Protein AF-A0A4Y9F3Q8-F1 (afdb_monomer_lite)

Organism: NCBI:txid85336

Radius of gyration: 23.4 Å; chains: 1; bounding box: 66×45×32 Å

pLDDT: mean 75.96, std 18.74, range [39.0, 98.0]

Foldseek 3Di:
DDDDDDDDDPVVVVVVVPDPPPPPPPDPPPPVPPPPLPPVLVVLLVLLVPADDDDDDDDDDDDPVVVVVLVVVCVVVVHDSVVVCSVPVSSVCCVVCVVVDDRDRDD

Sequence (107 aa):
MVRKRITRSAEDFIEAAEKPVTLHAEGTDTTSPHTTESAETKERVKARAKASIKRGIYTIQATESQKALLDYAAEELDISKAKLLERYLFTALEEEFGSSVPITNTK

Structure (mmCIF, N/CA/C/O backbone):
data_AF-A0A4Y9F3Q8-F1
#
_entry.id   AF-A0A4Y9F3Q8-F1
#
loop_
_atom_site.group_PDB
_atom_site.id
_atom_site.type_symbol
_atom_site.label_atom_id
_atom_site.label_alt_id
_atom_site.label_comp_id
_atom_site.label_asym_id
_atom_site.label_entity_id
_atom_site.label_seq_id
_atom_site.pdbx_PDB_ins_code
_atom_site.Cartn_x
_atom_site.Cartn_y
_atom_site.Cartn_z
_atom_site.occupancy
_atom_site.B_iso_or_equiv
_atom_site.auth_seq_id
_atom_site.auth_comp_id
_atom_site.auth_asym_id
_atom_site.auth_atom_id
_atom_site.pdbx_PDB_model_num
ATOM 1 N N . MET A 1 1 ? -49.867 4.018 -10.704 1.00 50.56 1 MET A N 1
ATOM 2 C CA . MET A 1 1 ? -49.634 2.707 -11.352 1.00 50.56 1 MET A CA 1
ATOM 3 C C . MET A 1 1 ? -48.897 1.811 -10.357 1.00 50.56 1 MET A C 1
ATOM 5 O O . MET A 1 1 ? -47.727 2.048 -10.092 1.00 50.56 1 MET A O 1
ATOM 9 N N . VAL A 1 2 ? -49.601 0.882 -9.701 1.00 47.91 2 VAL A N 1
ATOM 10 C CA . VAL A 1 2 ? -49.054 0.039 -8.616 1.00 47.91 2 VAL A CA 1
ATOM 11 C C . VAL A 1 2 ? -48.427 -1.217 -9.230 1.00 47.91 2 VAL A C 1
ATOM 13 O O . VAL A 1 2 ? -49.112 -1.959 -9.929 1.00 47.91 2 VAL A O 1
ATOM 16 N N . ARG A 1 3 ? -47.128 -1.459 -9.006 1.00 55.47 3 ARG A N 1
ATOM 17 C CA . ARG A 1 3 ? -46.453 -2.685 -9.468 1.00 55.47 3 ARG A CA 1
ATOM 18 C C . ARG A 1 3 ? -46.834 -3.851 -8.547 1.00 55.47 3 ARG A C 1
ATOM 20 O O . ARG A 1 3 ? -46.489 -3.842 -7.368 1.00 55.47 3 ARG A O 1
ATOM 27 N N . LYS A 1 4 ? -47.549 -4.843 -9.087 1.00 51.47 4 LYS A N 1
ATOM 28 C CA . LYS A 1 4 ? -47.820 -6.127 -8.419 1.00 51.47 4 LYS A CA 1
ATOM 29 C C . LYS A 1 4 ? -46.492 -6.853 -8.173 1.00 51.47 4 LYS A C 1
ATOM 31 O O . LYS A 1 4 ? -45.749 -7.105 -9.117 1.00 51.47 4 LYS A O 1
ATOM 36 N N . ARG A 1 5 ? -46.200 -7.185 -6.912 1.00 59.59 5 ARG A N 1
ATOM 37 C CA . ARG A 1 5 ? -45.133 -8.131 -6.557 1.00 59.59 5 ARG A CA 1
ATOM 38 C C . ARG A 1 5 ? -45.586 -9.531 -6.963 1.00 59.59 5 ARG A C 1
ATOM 40 O O . ARG A 1 5 ? -46.636 -9.983 -6.522 1.00 59.59 5 ARG A O 1
ATOM 47 N N . ILE A 1 6 ? -44.801 -10.183 -7.811 1.00 63.25 6 ILE A N 1
ATOM 48 C CA . ILE A 1 6 ? -44.948 -11.602 -8.129 1.00 63.25 6 ILE A CA 1
ATOM 49 C C . ILE A 1 6 ? -44.290 -12.360 -6.976 1.00 63.25 6 ILE A C 1
ATOM 51 O O . ILE A 1 6 ? -43.078 -12.268 -6.791 1.00 63.25 6 ILE A O 1
ATOM 55 N N . THR A 1 7 ? -45.081 -13.050 -6.163 1.00 61.94 7 THR A N 1
ATOM 56 C CA . THR A 1 7 ? -44.571 -14.012 -5.183 1.00 61.94 7 THR A CA 1
ATOM 57 C C . THR A 1 7 ? -44.356 -15.328 -5.920 1.00 61.94 7 THR A C 1
ATOM 59 O O . THR A 1 7 ? -45.331 -15.961 -6.315 1.00 61.94 7 THR A O 1
ATOM 62 N N . ARG A 1 8 ? -43.097 -15.709 -6.161 1.00 61.34 8 ARG A N 1
ATOM 63 C CA . ARG A 1 8 ? -42.768 -17.070 -6.616 1.00 61.34 8 ARG A CA 1
ATOM 64 C C . ARG A 1 8 ? -43.152 -18.044 -5.500 1.00 61.34 8 ARG A C 1
ATOM 66 O O . ARG A 1 8 ? -42.879 -17.735 -4.335 1.00 61.34 8 ARG A O 1
ATOM 73 N N . SER A 1 9 ? -43.861 -19.123 -5.828 1.00 66.94 9 SER A N 1
ATOM 74 C CA . SER A 1 9 ? -44.333 -20.080 -4.821 1.00 66.94 9 SER A CA 1
ATOM 75 C C . SER A 1 9 ? -43.184 -20.984 -4.371 1.00 66.94 9 SER A C 1
ATOM 77 O O . SER A 1 9 ? -42.136 -21.057 -5.013 1.00 66.94 9 SER A O 1
ATOM 79 N N . ALA A 1 10 ? -43.358 -21.648 -3.229 1.00 59.69 10 ALA A N 1
ATOM 80 C CA . ALA A 1 10 ? -42.359 -22.572 -2.702 1.00 59.69 10 ALA A CA 1
ATOM 81 C C . ALA A 1 10 ? -42.127 -23.779 -3.632 1.00 59.69 10 ALA A C 1
ATOM 83 O O . ALA A 1 10 ? -41.051 -24.370 -3.590 1.00 59.69 10 ALA A O 1
ATOM 84 N N . GLU A 1 11 ? -43.092 -24.112 -4.496 1.00 57.97 11 GLU A N 1
ATOM 85 C CA . GLU A 1 11 ? -42.950 -25.198 -5.471 1.00 57.97 11 GLU A CA 1
ATOM 86 C C . GLU A 1 11 ? -41.897 -24.883 -6.547 1.00 57.97 11 GLU A C 1
ATOM 88 O O . GLU A 1 11 ? -41.109 -25.763 -6.889 1.00 57.97 11 GLU A O 1
ATOM 93 N N . ASP A 1 12 ? -41.781 -23.618 -6.977 1.00 60.44 12 ASP A N 1
ATOM 94 C CA . ASP A 1 12 ? -40.774 -23.187 -7.965 1.00 60.44 12 ASP A CA 1
ATOM 95 C C . ASP A 1 12 ? -39.326 -23.401 -7.468 1.00 60.44 12 ASP A C 1
ATOM 97 O O . ASP A 1 12 ? -38.395 -23.540 -8.264 1.00 60.44 12 ASP A O 1
ATOM 101 N N . PHE A 1 13 ? -39.109 -23.415 -6.146 1.00 58.31 13 PHE A N 1
ATOM 102 C CA . PHE A 1 13 ? -37.789 -23.659 -5.551 1.00 58.31 13 PHE A CA 1
ATOM 103 C C . PHE A 1 13 ? -37.399 -25.138 -5.551 1.00 58.31 13 PHE A C 1
ATOM 105 O O . PHE A 1 13 ? -36.213 -25.449 -5.658 1.00 58.31 13 PHE A O 1
ATOM 112 N N . ILE A 1 14 ? -38.374 -26.040 -5.428 1.00 61.25 14 ILE A N 1
ATOM 113 C CA . ILE A 1 14 ? -38.122 -27.483 -5.353 1.00 61.25 14 ILE A CA 1
ATOM 114 C C . ILE A 1 14 ? -37.785 -28.017 -6.751 1.00 61.25 14 ILE A C 1
ATOM 116 O O . ILE A 1 14 ? -36.810 -28.747 -6.908 1.00 61.25 14 ILE A O 1
ATOM 120 N N . GLU A 1 15 ? -38.492 -27.557 -7.787 1.00 64.25 15 GLU A N 1
ATOM 121 C CA . GLU A 1 15 ? -38.242 -27.976 -9.176 1.00 64.25 15 GLU A CA 1
ATOM 122 C C . GLU A 1 15 ? -36.870 -27.504 -9.706 1.00 64.25 15 GLU A C 1
ATOM 124 O O . GLU A 1 15 ? -36.238 -28.165 -10.534 1.00 64.25 15 GLU A O 1
ATOM 129 N N . ALA A 1 16 ? -36.348 -26.384 -9.193 1.00 59.31 16 ALA A N 1
ATOM 130 C CA . ALA A 1 16 ? -35.006 -25.907 -9.529 1.00 59.31 16 ALA A CA 1
ATOM 131 C C . ALA A 1 16 ? -33.880 -26.779 -8.939 1.00 59.31 16 ALA A C 1
ATOM 133 O O . ALA A 1 16 ? -32.772 -26.770 -9.478 1.00 59.31 16 ALA A O 1
ATOM 134 N N . ALA A 1 17 ? -34.146 -27.529 -7.863 1.00 59.22 17 ALA A N 1
ATOM 135 C CA . ALA A 1 17 ? -33.152 -28.369 -7.193 1.00 59.22 17 ALA A CA 1
ATOM 136 C C . ALA A 1 17 ? -32.961 -29.745 -7.861 1.00 59.22 17 ALA A C 1
ATOM 138 O O . ALA A 1 17 ? -31.940 -30.391 -7.637 1.00 59.22 17 ALA A O 1
ATOM 139 N N . GLU A 1 18 ? -33.907 -30.185 -8.697 1.00 58.50 18 GLU A N 1
ATOM 140 C CA . GLU A 1 18 ? -33.865 -31.504 -9.351 1.00 58.50 18 GLU A CA 1
ATOM 141 C C . GLU A 1 18 ? -33.226 -31.485 -10.749 1.00 58.50 18 GLU A C 1
ATOM 143 O O . GLU A 1 18 ? -32.995 -32.540 -11.343 1.00 58.50 18 GLU A O 1
ATOM 148 N N . LYS A 1 19 ? -32.891 -30.307 -11.294 1.00 65.06 19 LYS A N 1
ATOM 149 C CA . LYS A 1 19 ? -32.169 -30.235 -12.570 1.00 65.06 19 LYS A CA 1
ATOM 150 C C . LYS A 1 19 ? -30.696 -30.595 -12.360 1.00 65.06 19 LYS A C 1
ATOM 152 O O . LYS A 1 19 ? -30.010 -29.887 -11.621 1.00 65.06 19 LYS A O 1
ATOM 157 N N . PRO A 1 20 ? -30.164 -31.631 -13.038 1.00 50.12 20 PRO A N 1
ATOM 158 C CA . PRO A 1 20 ? -28.736 -31.894 -13.009 1.00 50.12 20 PRO A CA 1
ATOM 159 C C . PRO A 1 20 ? -28.017 -30.708 -13.653 1.00 50.12 20 PRO A C 1
ATOM 161 O O . PRO A 1 20 ? -28.164 -30.437 -14.846 1.00 50.12 20 PRO A O 1
ATOM 164 N N . VAL A 1 21 ? -27.255 -29.978 -12.841 1.00 54.41 21 VAL A N 1
ATOM 165 C CA . VAL A 1 21 ? -26.324 -28.957 -13.311 1.00 54.41 21 VAL A CA 1
ATOM 166 C C . VAL A 1 21 ? -25.288 -29.674 -14.167 1.00 54.41 21 VAL A C 1
ATOM 168 O O . VAL A 1 21 ? -24.425 -30.387 -13.659 1.00 54.41 21 VAL A O 1
ATOM 171 N N . THR A 1 22 ? -25.376 -29.505 -15.483 1.00 47.94 22 THR A N 1
ATOM 172 C CA . THR A 1 22 ? -24.272 -29.811 -16.388 1.00 47.94 22 THR A CA 1
ATOM 173 C C . THR A 1 22 ? -23.156 -28.822 -16.078 1.00 47.94 22 THR A C 1
ATOM 175 O O . THR A 1 22 ? -23.126 -27.708 -16.600 1.00 47.94 22 THR A O 1
ATOM 178 N N . LEU A 1 23 ? -22.277 -29.216 -15.158 1.00 50.00 23 LEU A N 1
ATOM 179 C CA . LEU A 1 23 ? -21.015 -28.547 -14.895 1.00 50.00 23 LEU A CA 1
ATOM 180 C C . LEU A 1 23 ? -20.173 -28.662 -16.167 1.00 50.00 23 LEU A C 1
ATOM 182 O O . LEU A 1 23 ? -19.512 -29.672 -16.403 1.00 50.00 23 LEU A O 1
ATOM 186 N N . HIS A 1 24 ? -20.202 -27.627 -17.003 1.00 45.81 24 HIS A N 1
ATOM 187 C CA . HIS A 1 24 ? -19.073 -27.365 -17.877 1.00 45.81 24 HIS A CA 1
ATOM 188 C C . HIS A 1 24 ? -17.903 -27.006 -16.965 1.00 45.81 24 HIS A C 1
ATOM 190 O O . HIS A 1 24 ? -17.799 -25.889 -16.463 1.00 45.81 24 HIS A O 1
ATOM 196 N N . ALA A 1 25 ? -17.078 -28.013 -16.691 1.00 49.78 25 ALA A N 1
ATOM 197 C CA . ALA A 1 25 ? -15.773 -27.868 -16.082 1.00 49.78 25 ALA A CA 1
ATOM 198 C C . ALA A 1 25 ? -14.853 -27.123 -17.060 1.00 49.78 25 ALA A C 1
ATOM 200 O O . ALA A 1 25 ? -14.026 -27.719 -17.742 1.00 49.78 25 ALA A O 1
ATOM 201 N N . GLU A 1 26 ? -15.020 -25.808 -17.142 1.00 42.72 26 GLU A N 1
ATOM 202 C CA . GLU A 1 26 ? -13.933 -24.911 -17.508 1.00 42.72 26 GLU A CA 1
ATOM 203 C C . GLU A 1 26 ? -13.148 -24.695 -16.214 1.00 42.72 26 GLU A C 1
ATOM 205 O O . GLU A 1 26 ? -13.527 -23.909 -15.344 1.00 42.72 26 GLU A O 1
ATOM 210 N N . GLY A 1 27 ? -12.108 -25.508 -16.038 1.00 46.31 27 GLY A N 1
ATOM 211 C CA . GLY A 1 27 ? -11.166 -25.357 -14.946 1.00 46.31 27 GLY A CA 1
ATOM 212 C C . GLY A 1 27 ? -10.428 -24.035 -15.093 1.00 46.31 27 GLY A C 1
ATOM 213 O O . GLY A 1 27 ? -9.394 -23.964 -15.747 1.00 46.31 27 GLY A O 1
ATOM 214 N N . THR A 1 28 ? -10.924 -22.990 -14.443 1.00 44.38 28 THR A N 1
ATOM 215 C CA . THR A 1 28 ? -10.032 -21.987 -13.877 1.00 44.38 28 THR A CA 1
ATOM 216 C C . THR A 1 28 ? -9.720 -22.452 -12.470 1.00 44.38 28 THR A C 1
ATOM 218 O O . THR A 1 28 ? -10.371 -22.054 -11.502 1.00 44.38 28 THR A O 1
ATOM 221 N N . ASP A 1 29 ? -8.711 -23.316 -12.376 1.00 40.81 29 ASP A N 1
ATOM 222 C CA . ASP A 1 29 ? -7.844 -23.371 -11.210 1.00 40.81 29 ASP A CA 1
ATOM 223 C C . ASP A 1 29 ? -7.266 -21.962 -11.010 1.00 40.81 29 ASP A C 1
ATOM 225 O O . ASP A 1 29 ? -6.115 -21.676 -11.339 1.00 40.81 29 ASP A O 1
ATOM 229 N N . THR A 1 30 ? -8.046 -21.047 -10.431 1.00 43.31 30 THR A N 1
ATOM 230 C CA . THR A 1 30 ? -7.486 -19.962 -9.631 1.00 43.31 30 THR A CA 1
ATOM 231 C C . THR A 1 30 ? -6.961 -20.610 -8.364 1.00 43.31 30 THR A C 1
ATOM 233 O O . THR A 1 30 ? -7.516 -20.484 -7.273 1.00 43.31 30 THR A O 1
ATOM 236 N N . THR A 1 31 ? -5.874 -21.356 -8.555 1.00 39.00 31 THR A N 1
ATOM 237 C CA . THR A 1 31 ? -4.838 -21.548 -7.564 1.00 39.00 31 THR A CA 1
ATOM 238 C C . THR A 1 31 ? -4.520 -20.142 -7.099 1.00 39.00 31 THR A C 1
ATOM 240 O O . THR A 1 31 ? -3.833 -19.408 -7.798 1.00 39.00 31 THR A O 1
ATOM 243 N N . SER A 1 32 ? -5.104 -19.726 -5.977 1.00 45.94 32 SER A N 1
ATOM 244 C CA . SER A 1 32 ? -4.548 -18.642 -5.185 1.00 45.94 32 SER A CA 1
ATOM 245 C C . SER A 1 32 ? -3.119 -19.086 -4.919 1.00 45.94 32 SER A C 1
ATOM 247 O O . SER A 1 32 ? -2.934 -20.013 -4.121 1.00 45.94 32 SER A O 1
ATOM 249 N N . PRO A 1 33 ? -2.099 -18.527 -5.593 1.00 45.56 33 PRO A N 1
ATOM 250 C CA . PRO A 1 33 ? -0.762 -18.830 -5.174 1.00 45.56 33 PRO A CA 1
ATOM 251 C C . PRO A 1 33 ? -0.697 -18.180 -3.799 1.00 45.56 33 PRO A C 1
ATOM 253 O O . PRO A 1 33 ? -1.003 -16.999 -3.625 1.00 45.56 33 PRO A O 1
ATOM 256 N N . HIS A 1 34 ? -0.314 -18.942 -2.785 1.00 42.12 34 HIS A N 1
ATOM 257 C CA . HIS A 1 34 ? 0.487 -18.320 -1.752 1.00 42.12 34 HIS A CA 1
ATOM 258 C C . HIS A 1 34 ? 1.717 -17.811 -2.498 1.00 42.12 34 HIS A C 1
ATOM 260 O O . HIS A 1 34 ? 2.661 -18.563 -2.734 1.00 42.12 34 HIS A O 1
ATOM 266 N N . THR A 1 35 ? 1.617 -16.584 -3.007 1.00 46.41 35 THR A N 1
ATOM 267 C CA . THR A 1 35 ? 2.655 -15.949 -3.785 1.00 46.41 35 THR A CA 1
ATOM 268 C C . THR A 1 35 ? 3.844 -15.869 -2.856 1.00 46.41 35 THR A C 1
ATOM 270 O O . THR A 1 35 ? 3.882 -15.089 -1.903 1.00 46.41 35 THR A O 1
ATOM 273 N N . THR A 1 36 ? 4.809 -16.748 -3.083 1.00 53.19 36 THR A N 1
ATOM 274 C CA . THR A 1 36 ? 6.160 -16.568 -2.592 1.00 53.19 36 THR A CA 1
ATOM 275 C C . THR A 1 36 ? 6.661 -15.306 -3.268 1.00 53.19 36 THR A C 1
ATOM 277 O O . THR A 1 36 ? 7.179 -15.374 -4.380 1.00 53.19 36 THR A O 1
ATOM 280 N N . GLU A 1 37 ? 6.397 -14.159 -2.636 1.00 60.22 37 GLU A N 1
ATOM 281 C CA . GLU A 1 37 ? 6.835 -12.840 -3.081 1.00 60.22 37 GLU A CA 1
ATOM 282 C C . GLU A 1 37 ? 8.314 -12.963 -3.464 1.00 60.22 37 GLU A C 1
ATOM 284 O O . GLU A 1 37 ? 9.166 -13.178 -2.587 1.00 60.22 37 GLU A O 1
ATOM 289 N N . SER A 1 38 ? 8.617 -12.890 -4.764 1.00 75.62 38 SER A N 1
ATOM 290 C CA . SER A 1 38 ? 9.998 -12.995 -5.225 1.00 75.62 38 SER A CA 1
ATOM 291 C C . SER A 1 38 ? 10.810 -11.882 -4.563 1.00 75.62 38 SER A C 1
ATOM 293 O O . SER A 1 38 ? 10.334 -10.752 -4.399 1.00 75.62 38 SER A O 1
ATOM 295 N N . ALA A 1 39 ? 12.043 -12.189 -4.153 1.00 80.00 39 ALA A N 1
ATOM 296 C CA . ALA A 1 39 ? 12.944 -11.187 -3.585 1.00 80.00 39 ALA A CA 1
ATOM 297 C C . ALA A 1 39 ? 13.082 -9.974 -4.527 1.00 80.00 39 ALA A C 1
ATOM 299 O O . ALA A 1 39 ? 13.093 -8.831 -4.068 1.00 80.00 39 ALA A O 1
ATOM 300 N N . GLU A 1 40 ? 13.048 -10.224 -5.838 1.00 85.06 40 GLU A N 1
ATOM 301 C CA . GLU A 1 40 ? 13.073 -9.207 -6.889 1.00 85.06 40 GLU A CA 1
ATOM 302 C C . GLU A 1 40 ? 11.861 -8.263 -6.820 1.00 85.06 40 GLU A C 1
ATOM 304 O O . GLU A 1 40 ? 12.025 -7.043 -6.892 1.00 85.06 40 GLU A O 1
ATOM 309 N N . THR A 1 41 ? 10.651 -8.789 -6.602 1.00 86.69 41 THR A N 1
ATOM 310 C CA . THR A 1 41 ? 9.427 -7.98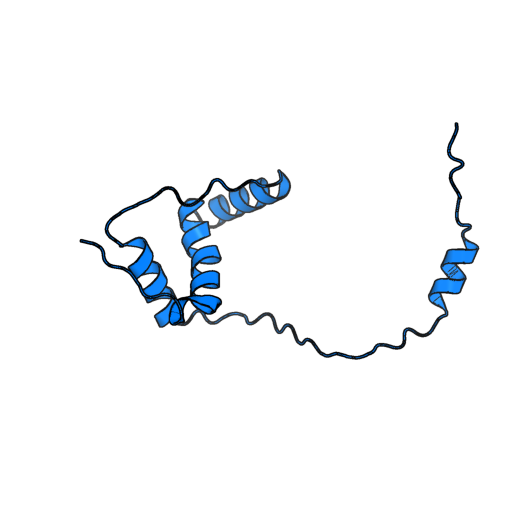3 -6.449 1.00 86.69 41 THR A CA 1
ATOM 311 C C . THR A 1 41 ? 9.565 -7.020 -5.271 1.00 86.69 41 THR A C 1
ATOM 313 O O . THR A 1 41 ? 9.343 -5.815 -5.405 1.00 86.69 41 THR A O 1
ATOM 316 N N . LYS A 1 42 ? 10.014 -7.525 -4.116 1.00 86.88 42 LYS A N 1
ATOM 317 C CA . LYS A 1 42 ? 10.210 -6.714 -2.901 1.00 86.88 42 LYS A CA 1
ATOM 318 C C . LYS A 1 42 ? 11.236 -5.606 -3.099 1.00 86.88 42 LYS A C 1
ATOM 320 O O . LYS A 1 42 ? 11.062 -4.497 -2.586 1.00 86.88 42 LYS A O 1
ATOM 325 N N . GLU A 1 43 ? 12.326 -5.898 -3.798 1.00 88.69 43 GLU A N 1
ATOM 326 C CA . GLU A 1 43 ? 13.364 -4.914 -4.102 1.00 88.69 43 GLU A CA 1
ATOM 327 C C . GLU A 1 43 ? 12.851 -3.821 -5.036 1.00 88.69 43 GLU A C 1
ATOM 329 O O . GLU A 1 43 ? 13.100 -2.635 -4.795 1.00 88.69 43 GLU A O 1
ATOM 334 N N . ARG A 1 44 ? 12.068 -4.196 -6.049 1.00 89.31 44 ARG A N 1
ATOM 335 C CA . ARG A 1 44 ? 11.479 -3.255 -7.004 1.00 89.31 44 ARG A CA 1
ATOM 336 C C . ARG A 1 44 ? 10.422 -2.354 -6.370 1.00 89.31 44 ARG A C 1
ATOM 338 O O . ARG A 1 44 ? 10.467 -1.143 -6.593 1.00 89.31 44 ARG A O 1
ATOM 345 N N . VAL A 1 45 ? 9.560 -2.886 -5.500 1.00 88.94 45 VAL A N 1
ATOM 346 C CA . VAL A 1 45 ? 8.610 -2.075 -4.710 1.00 88.94 45 VAL A CA 1
ATOM 347 C C . VAL A 1 45 ? 9.361 -1.036 -3.869 1.00 88.94 45 VAL A C 1
ATOM 349 O O . VAL A 1 45 ? 9.059 0.158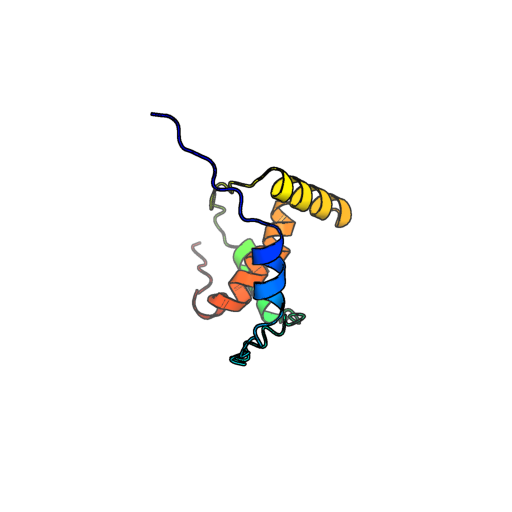 -3.936 1.00 88.94 45 VAL A O 1
ATOM 352 N N . LYS A 1 46 ? 10.423 -1.449 -3.159 1.00 87.88 46 LYS A N 1
ATOM 353 C CA . LYS A 1 46 ? 11.275 -0.525 -2.385 1.00 87.88 46 LYS A CA 1
ATOM 354 C C . LYS A 1 46 ? 11.963 0.516 -3.269 1.00 87.88 46 LYS A C 1
ATOM 356 O O . LYS A 1 46 ? 12.112 1.665 -2.853 1.00 87.88 46 LYS A O 1
ATOM 361 N N . ALA A 1 47 ? 12.410 0.133 -4.463 1.00 88.06 47 ALA A N 1
ATOM 362 C CA . ALA A 1 47 ? 13.030 1.052 -5.409 1.00 88.06 47 ALA A CA 1
ATOM 363 C C . ALA A 1 47 ? 12.031 2.111 -5.906 1.00 88.06 47 ALA A C 1
ATOM 365 O O . ALA A 1 47 ? 12.385 3.290 -5.956 1.00 88.06 47 ALA A O 1
ATOM 366 N N . ARG A 1 48 ? 10.771 1.736 -6.173 1.00 87.38 48 ARG A N 1
ATOM 367 C CA . ARG A 1 48 ? 9.706 2.698 -6.512 1.00 87.38 48 ARG A CA 1
ATOM 368 C C . ARG A 1 48 ? 9.362 3.625 -5.351 1.00 87.38 48 ARG A C 1
ATOM 370 O O . ARG A 1 48 ? 9.239 4.827 -5.565 1.00 87.38 48 ARG A O 1
ATOM 377 N N . ALA A 1 49 ? 9.272 3.104 -4.128 1.00 85.38 49 ALA A N 1
ATOM 378 C CA . ALA A 1 49 ? 8.998 3.916 -2.938 1.00 85.38 49 ALA A CA 1
ATOM 379 C C . ALA A 1 49 ? 10.097 4.964 -2.655 1.00 85.38 49 ALA A C 1
ATOM 381 O O . ALA A 1 49 ? 9.822 6.016 -2.073 1.00 85.38 49 ALA A O 1
ATOM 382 N N . LYS A 1 50 ? 11.339 4.692 -3.081 1.00 84.38 50 LYS A N 1
ATOM 383 C CA . LYS A 1 50 ? 12.494 5.597 -2.959 1.00 84.38 50 LYS A CA 1
ATOM 384 C C . LYS A 1 50 ? 12.664 6.566 -4.135 1.00 84.38 50 LYS A C 1
ATOM 386 O O . LYS A 1 50 ? 13.586 7.380 -4.089 1.00 84.38 50 LYS A O 1
ATOM 391 N N . ALA A 1 51 ? 11.831 6.486 -5.174 1.00 77.25 51 ALA A N 1
ATOM 392 C CA . ALA A 1 51 ? 11.913 7.407 -6.302 1.00 77.25 51 ALA A CA 1
ATOM 393 C C . ALA A 1 51 ? 11.728 8.866 -5.832 1.00 77.25 51 ALA A C 1
ATOM 395 O O . ALA A 1 51 ? 10.982 9.157 -4.896 1.00 77.25 51 ALA A O 1
ATOM 396 N N . SER A 1 52 ? 12.455 9.780 -6.471 1.00 61.72 52 SER A N 1
ATOM 397 C CA . SER A 1 52 ? 12.772 11.133 -5.982 1.00 61.72 52 SER A CA 1
ATOM 398 C C . SER A 1 52 ? 11.572 12.044 -5.690 1.00 61.72 52 SER A C 1
ATOM 400 O O . SER A 1 52 ? 11.672 12.907 -4.818 1.00 61.72 52 SER A O 1
ATOM 402 N N . ILE A 1 53 ? 10.436 11.881 -6.380 1.00 78.12 53 ILE A N 1
ATOM 403 C CA . ILE A 1 53 ? 9.301 12.812 -6.286 1.00 78.12 53 ILE A CA 1
ATOM 404 C C . ILE A 1 53 ? 8.046 12.081 -5.807 1.00 78.12 53 ILE A C 1
ATOM 406 O O . ILE A 1 53 ? 7.409 11.342 -6.558 1.00 78.12 53 ILE A O 1
ATOM 410 N N . LYS A 1 54 ? 7.635 12.357 -4.564 1.00 79.75 54 LYS A N 1
ATOM 411 C CA . LYS A 1 54 ? 6.336 11.916 -4.037 1.00 79.75 54 LYS A CA 1
ATOM 412 C C . LYS A 1 54 ? 5.217 12.717 -4.704 1.00 79.75 54 LYS A C 1
ATOM 414 O O . LYS A 1 54 ? 5.247 13.945 -4.701 1.00 79.75 54 LYS A O 1
ATOM 419 N N . ARG A 1 55 ? 4.212 12.031 -5.246 1.00 79.50 55 ARG A N 1
ATOM 420 C CA . ARG A 1 55 ? 3.000 12.644 -5.811 1.00 79.50 55 ARG A CA 1
ATOM 421 C C . ARG A 1 55 ? 1.764 12.016 -5.178 1.00 79.50 55 ARG A C 1
ATOM 423 O O . ARG A 1 55 ? 1.782 10.838 -4.834 1.00 79.50 55 ARG A O 1
ATOM 430 N N . GLY A 1 56 ? 0.695 12.798 -5.034 1.00 80.06 56 GLY A N 1
ATOM 431 C CA . GLY A 1 56 ? -0.621 12.239 -4.733 1.00 80.06 56 GLY A CA 1
ATOM 432 C C . GLY A 1 56 ? -1.066 11.377 -5.912 1.00 80.06 56 GLY A C 1
ATOM 433 O O . GLY A 1 56 ? -1.127 11.879 -7.030 1.00 80.06 56 GLY A O 1
ATOM 434 N N . ILE A 1 57 ? -1.298 10.086 -5.674 1.00 80.56 57 ILE A N 1
ATOM 435 C CA . ILE A 1 57 ? -1.639 9.127 -6.734 1.00 80.56 57 ILE A CA 1
ATOM 436 C C . ILE A 1 57 ? -3.132 9.219 -7.041 1.00 80.56 57 ILE A C 1
ATOM 438 O O . ILE A 1 57 ? -3.523 9.527 -8.161 1.00 80.56 57 ILE A O 1
ATOM 442 N N . TYR A 1 58 ? -3.963 8.956 -6.030 1.00 82.19 58 TYR A N 1
ATOM 443 C CA . TYR A 1 58 ? -5.412 8.905 -6.166 1.00 82.19 58 TYR A CA 1
ATOM 444 C C . TYR A 1 58 ? -6.091 8.919 -4.790 1.00 82.19 58 TYR A C 1
ATOM 446 O O . TYR A 1 58 ? -5.517 8.438 -3.809 1.00 82.19 58 TYR A O 1
ATOM 454 N N . THR A 1 59 ? -7.321 9.431 -4.717 1.00 86.69 59 THR A N 1
ATOM 455 C CA . THR A 1 59 ? -8.159 9.341 -3.512 1.00 86.69 59 THR A CA 1
ATOM 456 C C . THR A 1 59 ? -8.990 8.066 -3.577 1.00 86.69 59 THR A C 1
ATOM 458 O O . THR A 1 59 ? -9.886 7.955 -4.407 1.00 86.69 59 THR A O 1
ATOM 461 N N . ILE A 1 60 ? -8.715 7.103 -2.697 1.00 85.00 60 ILE A N 1
ATOM 462 C CA . ILE A 1 60 ? -9.459 5.838 -2.651 1.00 85.00 60 ILE A CA 1
ATOM 463 C C . ILE A 1 60 ? -10.838 6.082 -2.027 1.00 85.00 60 ILE A C 1
ATOM 465 O O . ILE A 1 60 ? -10.935 6.471 -0.863 1.00 85.00 60 ILE A O 1
ATOM 469 N N . GLN A 1 61 ? -11.903 5.830 -2.792 1.00 89.88 61 GLN A N 1
ATOM 470 C CA . GLN A 1 61 ? -13.255 5.703 -2.251 1.00 89.88 61 GLN A CA 1
ATOM 471 C C . GLN A 1 61 ? -13.471 4.262 -1.789 1.00 89.88 61 GLN A C 1
ATOM 473 O O . GLN A 1 61 ? -13.194 3.322 -2.530 1.00 89.88 61 GLN A O 1
ATOM 478 N N . ALA A 1 62 ? -13.954 4.094 -0.563 1.00 89.56 62 ALA A N 1
ATOM 479 C CA . ALA A 1 62 ? -14.175 2.791 0.043 1.00 89.56 62 ALA A CA 1
ATOM 480 C C . ALA A 1 62 ? -15.516 2.771 0.776 1.00 89.56 62 ALA A C 1
ATOM 482 O O . ALA A 1 62 ? -15.967 3.789 1.305 1.00 89.56 62 ALA A O 1
ATOM 483 N N . THR A 1 63 ? -16.137 1.597 0.821 1.00 97.31 63 THR A N 1
ATOM 484 C CA . THR A 1 63 ? -17.285 1.342 1.699 1.00 97.31 63 THR A CA 1
ATOM 485 C C . THR A 1 63 ? -16.849 1.331 3.167 1.00 97.31 63 THR A C 1
ATOM 487 O O . THR A 1 63 ? -15.669 1.145 3.477 1.00 97.31 63 THR A O 1
ATOM 490 N N . GLU A 1 64 ? -17.799 1.474 4.093 1.00 97.12 64 GLU A N 1
ATOM 491 C CA . GLU A 1 64 ? -17.513 1.394 5.534 1.00 97.12 64 GLU A CA 1
ATOM 492 C C . GLU A 1 64 ?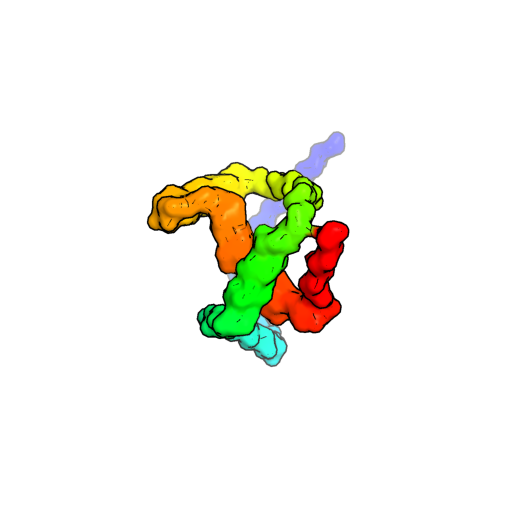 -16.863 0.061 5.923 1.00 97.12 64 GLU A C 1
ATOM 494 O O . GLU A 1 64 ? -15.902 0.043 6.688 1.00 97.12 64 GLU A O 1
ATOM 499 N N . SER A 1 65 ? -17.323 -1.046 5.330 1.00 97.50 65 SER A N 1
ATOM 500 C CA . SER A 1 65 ? -16.757 -2.379 5.564 1.00 97.50 65 SER A CA 1
ATOM 501 C C . SER A 1 65 ? -15.296 -2.478 5.107 1.00 97.50 65 SER A C 1
ATOM 503 O O . SER A 1 65 ? -14.451 -2.976 5.848 1.00 97.50 65 SER A O 1
ATOM 505 N N . GLN A 1 66 ? -14.962 -1.937 3.931 1.00 95.38 66 GLN A N 1
ATOM 506 C CA . GLN A 1 66 ? -13.579 -1.907 3.438 1.00 95.38 66 GLN A CA 1
ATOM 507 C C . GLN A 1 66 ? -12.679 -1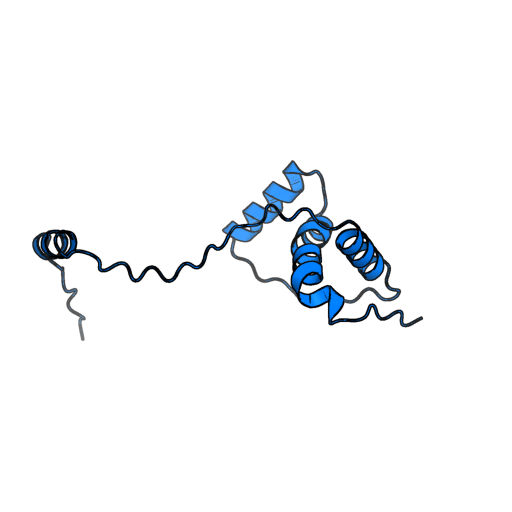.023 4.307 1.00 95.38 66 GLN A C 1
ATOM 509 O O . GLN A 1 66 ? -11.531 -1.382 4.570 1.00 95.38 66 GLN A O 1
ATOM 514 N N . LYS A 1 67 ? -13.196 0.117 4.783 1.00 95.38 67 LYS A N 1
ATOM 515 C CA . LYS A 1 67 ? -12.469 0.973 5.724 1.00 95.38 67 LYS A CA 1
ATOM 516 C C . LYS A 1 67 ? -12.187 0.227 7.031 1.00 95.38 67 LYS A C 1
ATOM 518 O O . LYS A 1 67 ? -11.050 0.258 7.488 1.00 95.38 67 LYS A O 1
ATOM 523 N N . ALA A 1 68 ? -13.184 -0.454 7.595 1.00 97.12 68 ALA A N 1
ATOM 524 C CA . ALA A 1 68 ? -13.030 -1.220 8.831 1.00 97.12 68 ALA A CA 1
ATOM 525 C C . ALA A 1 68 ? -11.985 -2.338 8.690 1.00 97.12 68 ALA A C 1
ATOM 527 O O . ALA A 1 68 ? -11.159 -2.515 9.579 1.00 97.12 68 ALA A O 1
ATOM 528 N N . LEU A 1 69 ? -11.964 -3.037 7.550 1.00 96.56 69 LEU A N 1
ATOM 529 C CA . LEU A 1 69 ? -10.935 -4.036 7.258 1.00 96.56 69 LEU A CA 1
ATOM 530 C C . LEU A 1 69 ? -9.530 -3.418 7.220 1.00 96.56 69 LEU A C 1
ATOM 532 O O . LEU A 1 69 ? -8.597 -3.970 7.798 1.00 96.56 69 LEU A O 1
ATOM 536 N N . LEU A 1 70 ? -9.378 -2.274 6.547 1.00 95.00 70 LEU A N 1
ATOM 537 C CA . LEU A 1 70 ? -8.093 -1.583 6.449 1.00 95.00 70 LEU A CA 1
ATOM 538 C C . LEU A 1 70 ? -7.615 -1.061 7.814 1.00 95.00 70 LEU A C 1
ATOM 540 O O . LEU A 1 70 ? -6.419 -1.099 8.092 1.00 95.00 70 LEU A O 1
ATOM 544 N N . ASP A 1 71 ? -8.538 -0.565 8.642 1.00 95.94 71 ASP A N 1
ATOM 545 C CA . ASP A 1 71 ? -8.260 -0.122 10.011 1.00 95.94 71 ASP A CA 1
ATOM 546 C C . ASP A 1 71 ? -7.777 -1.295 10.869 1.00 95.94 71 ASP A C 1
ATOM 548 O O . ASP A 1 71 ? -6.681 -1.234 11.421 1.00 95.94 71 ASP A O 1
ATOM 552 N N . TYR A 1 72 ? -8.542 -2.389 10.886 1.00 97.75 72 TYR A N 1
ATOM 553 C CA . TYR A 1 72 ? -8.206 -3.592 11.642 1.00 97.75 72 TYR A CA 1
ATOM 554 C C . TYR A 1 72 ? -6.844 -4.165 11.234 1.00 97.75 72 TYR A C 1
ATOM 556 O O . TYR A 1 72 ? -6.003 -4.439 12.083 1.00 97.75 72 TYR A O 1
ATOM 564 N N . ALA A 1 73 ? -6.581 -4.286 9.929 1.00 97.06 73 ALA A N 1
ATOM 565 C CA . ALA A 1 73 ? -5.304 -4.803 9.444 1.00 97.06 73 ALA A CA 1
ATOM 566 C C . ALA A 1 73 ? -4.113 -3.906 9.831 1.00 97.06 73 ALA A C 1
ATOM 568 O O . ALA A 1 73 ? -3.010 -4.408 10.044 1.00 97.06 73 ALA A O 1
ATOM 569 N N . ALA A 1 74 ? -4.313 -2.584 9.893 1.00 95.94 74 ALA A N 1
ATOM 570 C CA . ALA A 1 74 ? -3.272 -1.637 10.293 1.00 95.94 74 ALA A CA 1
ATOM 571 C C . ALA A 1 74 ? -2.938 -1.752 11.782 1.00 95.94 74 ALA A C 1
ATOM 573 O O . ALA A 1 74 ? -1.763 -1.699 12.141 1.00 95.94 74 ALA A O 1
ATOM 574 N N . GLU A 1 75 ? -3.962 -1.938 12.614 1.00 97.31 75 GLU A N 1
ATOM 575 C CA . GLU A 1 75 ? -3.817 -2.158 14.054 1.00 97.31 75 GLU A CA 1
ATOM 576 C C . GLU A 1 75 ? -3.147 -3.504 14.352 1.00 97.31 75 GLU A C 1
ATOM 578 O O . GLU A 1 75 ? -2.159 -3.541 15.079 1.00 97.31 75 GLU A O 1
ATOM 583 N N . GLU A 1 76 ? -3.615 -4.589 13.732 1.00 98.00 76 GLU A N 1
ATOM 584 C CA . GLU A 1 76 ? -3.084 -5.945 13.941 1.00 98.00 76 GLU A CA 1
ATOM 585 C C . GLU A 1 76 ? -1.595 -6.058 13.570 1.00 98.00 76 GLU A C 1
ATOM 587 O O . GLU A 1 76 ? -0.826 -6.766 14.217 1.00 98.00 76 GLU A O 1
ATOM 592 N N . LEU A 1 77 ? -1.171 -5.353 12.518 1.00 95.31 77 LEU A N 1
ATOM 593 C CA . LEU A 1 77 ? 0.203 -5.397 12.014 1.00 95.31 77 LEU A CA 1
ATOM 594 C C . LEU A 1 77 ? 1.105 -4.282 12.567 1.00 95.31 77 LEU A C 1
ATOM 596 O O . LEU A 1 77 ? 2.279 -4.247 12.196 1.00 95.31 77 LEU A O 1
ATOM 600 N N . ASP A 1 78 ? 0.574 -3.374 13.391 1.00 96.56 78 ASP A N 1
ATOM 601 C CA . ASP A 1 78 ? 1.257 -2.172 13.900 1.00 96.56 78 ASP A CA 1
ATOM 602 C C . ASP A 1 78 ? 1.972 -1.362 12.794 1.00 96.56 78 ASP A C 1
ATOM 604 O O . ASP A 1 78 ? 3.140 -0.966 12.885 1.00 96.56 78 ASP A O 1
ATOM 608 N N . ILE A 1 79 ? 1.278 -1.138 11.674 1.00 95.38 79 ILE A N 1
ATOM 609 C CA . ILE A 1 79 ? 1.802 -0.355 10.546 1.00 95.3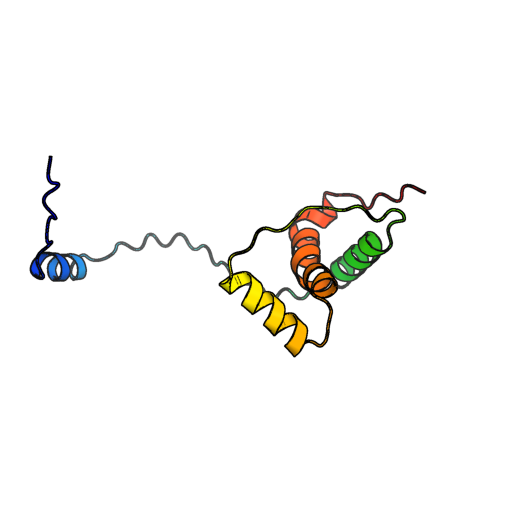8 79 ILE A CA 1
ATOM 610 C C . ILE A 1 79 ? 0.782 0.651 10.034 1.00 95.38 79 ILE A C 1
ATOM 612 O O . ILE A 1 79 ? -0.428 0.472 10.113 1.00 95.38 79 ILE A O 1
ATOM 616 N N . SER A 1 80 ? 1.275 1.727 9.420 1.00 93.69 80 SER A N 1
ATOM 617 C CA . SER A 1 80 ? 0.391 2.702 8.788 1.00 93.69 80 SER A CA 1
ATOM 618 C C . SER A 1 80 ? -0.354 2.097 7.593 1.00 93.69 80 SER A C 1
ATOM 620 O O . SER A 1 80 ? 0.183 1.279 6.845 1.00 93.69 80 SER A O 1
ATOM 622 N N . LYS A 1 81 ? -1.567 2.591 7.330 1.00 90.88 81 LYS A N 1
ATOM 623 C CA . LYS A 1 81 ? -2.361 2.222 6.142 1.00 90.88 81 LYS A CA 1
ATOM 624 C C . LYS A 1 81 ? -1.592 2.415 4.833 1.00 90.88 81 LYS A C 1
ATOM 626 O O . LYS A 1 81 ? -1.720 1.614 3.918 1.00 90.88 81 LYS A O 1
ATOM 631 N N . ALA A 1 82 ? -0.755 3.453 4.758 1.00 88.06 82 ALA A N 1
ATOM 632 C CA . ALA A 1 82 ? 0.112 3.692 3.607 1.00 88.06 82 ALA A CA 1
ATOM 633 C C . ALA A 1 82 ? 1.134 2.559 3.410 1.00 88.06 82 ALA A C 1
ATOM 635 O O . ALA A 1 82 ? 1.312 2.097 2.287 1.00 88.06 82 ALA A O 1
ATOM 636 N N . LYS A 1 83 ? 1.750 2.063 4.494 1.00 90.75 83 LYS A N 1
ATOM 637 C CA . LYS A 1 83 ? 2.627 0.883 4.435 1.00 90.75 83 LYS A CA 1
ATOM 638 C C . LYS A 1 83 ? 1.866 -0.397 4.106 1.00 90.75 83 LYS A C 1
ATOM 640 O O . LYS A 1 83 ? 2.421 -1.269 3.451 1.00 90.75 83 LYS A O 1
ATOM 645 N N . LEU A 1 84 ? 0.614 -0.514 4.538 1.00 93.25 84 LEU A N 1
ATOM 646 C CA . LEU A 1 84 ? -0.269 -1.618 4.156 1.00 93.25 84 LEU A CA 1
ATOM 647 C C . LEU A 1 84 ? -0.503 -1.634 2.644 1.00 93.25 84 LEU A C 1
ATOM 649 O O . LEU A 1 84 ? -0.310 -2.661 2.002 1.00 93.25 84 LEU A O 1
ATOM 653 N N . LEU A 1 85 ? -0.830 -0.483 2.056 1.00 89.38 85 LEU A N 1
ATOM 654 C CA . LEU A 1 85 ? -0.954 -0.357 0.604 1.00 89.38 85 LEU A CA 1
ATOM 655 C C . LEU A 1 85 ? 0.378 -0.652 -0.102 1.00 89.38 85 LEU A C 1
ATOM 657 O O . LEU A 1 85 ? 0.387 -1.353 -1.107 1.00 89.38 85 LEU A O 1
ATOM 661 N N . GLU A 1 86 ? 1.510 -0.200 0.439 1.00 88.69 86 GLU A N 1
ATOM 662 C CA . GLU A 1 86 ? 2.826 -0.558 -0.103 1.00 88.69 86 GLU A CA 1
ATOM 663 C C . GLU A 1 86 ? 3.086 -2.062 -0.083 1.00 88.69 86 GLU A C 1
ATOM 665 O O . GLU A 1 86 ? 3.538 -2.624 -1.077 1.00 88.69 86 GLU A O 1
ATOM 670 N N . ARG A 1 87 ? 2.742 -2.716 1.024 1.00 91.56 87 ARG A N 1
ATOM 671 C CA . ARG A 1 87 ? 2.979 -4.141 1.221 1.00 91.56 87 ARG A CA 1
ATOM 672 C C . ARG A 1 87 ? 2.075 -5.024 0.371 1.00 91.56 87 ARG A C 1
ATOM 674 O O . ARG A 1 87 ? 2.553 -6.035 -0.122 1.00 91.56 87 ARG A O 1
ATOM 681 N N . TYR A 1 88 ? 0.799 -4.679 0.228 1.00 92.38 88 TYR A N 1
ATOM 682 C CA . TYR A 1 88 ? -0.174 -5.546 -0.442 1.00 92.38 88 TYR A CA 1
ATOM 683 C C . TYR A 1 88 ? -0.508 -5.063 -1.853 1.00 92.38 88 TYR A C 1
ATOM 685 O O . TYR A 1 88 ? -0.369 -5.820 -2.808 1.00 92.38 88 TYR A O 1
ATOM 693 N N . LEU A 1 89 ? -0.907 -3.797 -2.010 1.00 91.62 89 LEU A N 1
ATOM 694 C CA . LEU A 1 89 ? -1.346 -3.269 -3.304 1.00 91.62 89 LEU A CA 1
ATOM 695 C C . LEU A 1 89 ? -0.177 -3.126 -4.286 1.00 91.62 89 LEU A C 1
ATOM 697 O O . LEU A 1 89 ? -0.269 -3.610 -5.410 1.00 91.62 89 LEU A O 1
ATOM 701 N N . PHE A 1 90 ? 0.923 -2.476 -3.888 1.00 90.81 90 PHE A N 1
ATOM 702 C CA . PHE A 1 90 ? 2.048 -2.280 -4.812 1.00 90.81 90 PHE A CA 1
ATOM 703 C C . PHE A 1 90 ? 2.814 -3.569 -5.099 1.00 90.81 90 PHE A C 1
ATOM 705 O O . PHE A 1 90 ? 3.304 -3.719 -6.213 1.00 90.81 90 PHE A O 1
ATOM 712 N N . THR A 1 91 ? 2.870 -4.508 -4.155 1.00 92.31 91 THR A N 1
ATOM 713 C CA . THR A 1 91 ? 3.435 -5.840 -4.409 1.00 92.31 91 THR A CA 1
ATOM 714 C C . THR A 1 91 ? 2.638 -6.581 -5.478 1.00 92.31 91 THR A C 1
ATOM 716 O O . THR A 1 91 ? 3.229 -6.993 -6.469 1.00 92.31 91 THR A O 1
ATOM 719 N N . ALA A 1 92 ? 1.306 -6.649 -5.353 1.00 92.25 92 ALA A N 1
ATOM 720 C CA . ALA A 1 92 ? 0.457 -7.292 -6.360 1.00 92.25 92 ALA A CA 1
ATOM 721 C C . ALA A 1 92 ? 0.603 -6.636 -7.747 1.00 92.25 92 ALA A C 1
ATOM 723 O O . ALA A 1 92 ? 0.753 -7.318 -8.758 1.00 92.25 92 ALA A O 1
ATOM 724 N N . LEU A 1 93 ? 0.644 -5.299 -7.799 1.00 93.00 93 LEU A N 1
ATOM 725 C CA . LEU A 1 93 ? 0.859 -4.576 -9.056 1.00 93.00 93 LEU A CA 1
ATOM 726 C C . LEU A 1 93 ? 2.248 -4.822 -9.659 1.00 93.00 93 LEU A C 1
ATOM 728 O O . LEU A 1 93 ? 2.385 -4.840 -10.881 1.00 93.00 93 LEU A O 1
ATOM 732 N N . GLU A 1 94 ? 3.286 -4.981 -8.838 1.00 92.38 94 GLU A N 1
ATOM 733 C CA . GLU A 1 94 ? 4.637 -5.252 -9.332 1.00 92.38 94 GLU A CA 1
ATOM 734 C C . GLU A 1 94 ? 4.764 -6.683 -9.868 1.00 92.38 94 GLU A C 1
ATOM 736 O O . GLU A 1 94 ? 5.481 -6.899 -10.843 1.00 92.38 94 GLU A O 1
ATOM 741 N N . GLU A 1 95 ? 4.046 -7.639 -9.284 1.00 91.12 95 GLU A N 1
ATOM 742 C CA . GLU A 1 95 ? 4.008 -9.023 -9.769 1.00 91.12 95 GLU A CA 1
ATOM 743 C C . GLU A 1 95 ? 3.337 -9.131 -11.136 1.00 91.12 95 GLU A C 1
ATOM 745 O O . GLU A 1 95 ? 3.860 -9.806 -12.021 1.00 91.12 95 GLU A O 1
ATOM 750 N N . GLU A 1 96 ? 2.225 -8.423 -11.336 1.00 93.50 96 GLU A N 1
ATOM 751 C CA . GLU A 1 96 ? 1.488 -8.472 -12.602 1.00 93.50 96 GLU A CA 1
ATOM 752 C C . GLU A 1 96 ? 2.086 -7.559 -13.682 1.00 93.50 96 GLU A C 1
ATOM 754 O O . GLU A 1 96 ? 2.193 -7.949 -14.846 1.00 93.50 96 GLU A O 1
ATOM 759 N N . PHE A 1 97 ? 2.490 -6.338 -13.319 1.00 93.38 97 PHE A N 1
ATOM 760 C CA . PHE A 1 97 ? 2.829 -5.284 -14.286 1.00 93.38 97 PHE A CA 1
ATOM 761 C C . PHE A 1 97 ? 4.245 -4.727 -14.132 1.00 93.38 97 PHE A C 1
ATOM 763 O O . PHE A 1 97 ? 4.699 -3.945 -14.975 1.00 93.38 97 PHE A O 1
ATOM 770 N N . GLY A 1 98 ? 4.970 -5.106 -13.079 1.00 89.56 98 GLY A N 1
ATOM 771 C CA . GLY A 1 98 ? 6.261 -4.514 -12.736 1.00 89.56 98 GLY A CA 1
ATOM 772 C C . GLY A 1 98 ? 7.292 -4.634 -13.851 1.00 89.56 98 GLY A C 1
ATOM 773 O O . GLY A 1 98 ? 7.950 -3.652 -14.199 1.00 89.56 98 GLY A O 1
ATOM 774 N N . SER A 1 99 ? 7.391 -5.808 -14.472 1.00 89.31 99 SER A N 1
ATOM 775 C CA . SER A 1 99 ? 8.326 -6.075 -15.574 1.00 89.31 99 SER A CA 1
ATOM 776 C C . SER A 1 99 ? 8.068 -5.211 -16.810 1.00 89.31 99 SER A C 1
ATOM 778 O O . SER A 1 99 ? 9.007 -4.859 -17.521 1.00 89.31 99 SER A O 1
ATOM 780 N N . SER A 1 100 ? 6.812 -4.830 -17.050 1.00 92.94 100 SER A N 1
ATOM 781 C CA . SER A 1 100 ? 6.415 -4.009 -18.198 1.00 92.94 100 SER A CA 1
ATOM 782 C C . SER A 1 100 ? 6.614 -2.511 -17.965 1.00 92.94 100 SER A C 1
ATOM 784 O O . SER A 1 100 ? 6.709 -1.753 -18.930 1.00 92.94 100 SER A O 1
ATOM 786 N N . VAL A 1 101 ? 6.685 -2.065 -16.706 1.00 88.81 101 VAL A N 1
ATOM 787 C CA . VAL A 1 101 ? 6.801 -0.643 -16.355 1.00 88.81 101 VAL A CA 1
ATOM 788 C C . VAL A 1 101 ? 8.189 -0.353 -15.774 1.00 88.81 101 VAL A C 1
ATOM 790 O O . VAL A 1 101 ? 8.473 -0.749 -14.639 1.00 88.81 101 VAL A O 1
ATOM 793 N N . PRO A 1 102 ? 9.073 0.379 -16.477 1.00 86.44 102 PRO A N 1
ATOM 794 C CA . PRO A 1 102 ? 10.391 0.709 -15.946 1.00 86.44 102 PRO A CA 1
ATOM 795 C C . PRO A 1 102 ? 10.295 1.606 -14.702 1.00 86.44 102 PRO A C 1
ATOM 797 O O . PRO A 1 102 ? 9.348 2.376 -14.521 1.00 86.44 102 PRO A O 1
ATOM 800 N N . ILE A 1 103 ? 11.296 1.519 -13.826 1.00 86.12 103 ILE A N 1
ATOM 801 C CA . ILE A 1 103 ? 11.415 2.414 -12.670 1.00 86.12 103 ILE A CA 1
ATOM 802 C C . ILE A 1 103 ? 12.038 3.723 -13.160 1.00 86.12 103 ILE A C 1
ATOM 804 O O . ILE A 1 103 ? 13.231 3.790 -13.455 1.00 86.12 103 ILE A O 1
ATOM 808 N N . THR A 1 104 ? 11.225 4.770 -13.280 1.00 81.06 104 THR A N 1
ATOM 809 C CA . THR A 1 104 ? 11.693 6.094 -13.696 1.00 81.06 104 THR A CA 1
ATOM 810 C C . THR A 1 104 ? 12.384 6.798 -12.535 1.00 81.06 104 THR A C 1
ATOM 812 O O . THR A 1 104 ? 11.757 7.066 -11.510 1.00 81.06 104 THR A O 1
ATOM 815 N N . ASN A 1 105 ? 13.660 7.135 -12.706 1.00 63.81 105 ASN A N 1
ATOM 816 C CA . ASN A 1 105 ? 14.430 7.906 -11.736 1.00 63.81 105 ASN A CA 1
ATOM 817 C C . ASN A 1 105 ? 14.633 9.323 -12.292 1.00 63.81 105 ASN A C 1
ATOM 81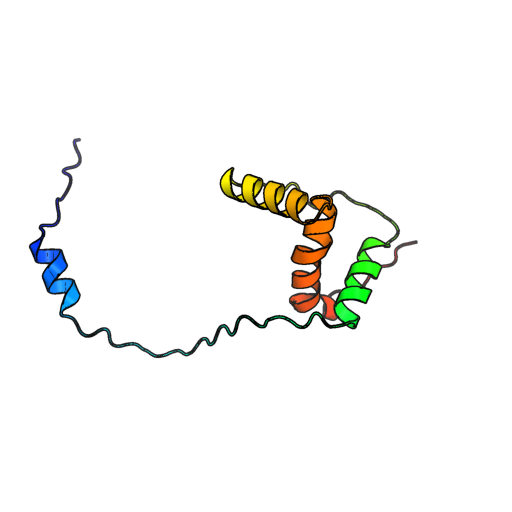9 O O . ASN A 1 105 ? 15.685 9.652 -12.835 1.00 63.81 105 ASN A O 1
ATOM 823 N N . THR A 1 106 ? 13.586 10.148 -12.260 1.00 54.69 106 THR A N 1
ATOM 824 C CA . THR A 1 106 ? 13.697 11.555 -12.666 1.00 54.69 106 THR A CA 1
ATOM 825 C C . THR A 1 106 ? 14.378 12.327 -11.538 1.00 54.69 106 THR A C 1
ATOM 827 O O . THR A 1 106 ? 13.716 12.691 -10.568 1.00 54.69 106 THR A O 1
ATOM 830 N N . LYS A 1 107 ? 15.705 12.483 -11.613 1.00 50.00 107 LYS A N 1
ATOM 831 C CA . LYS A 1 107 ? 16.463 13.400 -10.745 1.00 50.00 107 LYS A CA 1
ATOM 832 C C . LYS A 1 107 ? 15.943 14.828 -10.859 1.00 50.00 107 LYS A C 1
ATOM 834 O O . LYS A 1 107 ? 15.575 15.218 -11.988 1.00 50.00 107 LYS A O 1
#

Secondary structure (DSSP, 8-state):
---------HHHHHHHHSS-------------------HHHHHHHHHHHTSS-----------HHHHHHHHHHHHHTT--HHHHHIIIIIHHHHHHHGGGS------